Protein AF-A0A087SDY7-F1 (afdb_monomer)

Structure (mmCIF, N/CA/C/O backbone):
data_AF-A0A087SDY7-F1
#
_entry.id   AF-A0A087SDY7-F1
#
loop_
_atom_site.group_PDB
_atom_site.id
_atom_site.type_symbol
_atom_site.label_atom_id
_atom_site.label_alt_id
_atom_site.label_comp_id
_atom_site.label_asym_id
_atom_site.label_entity_id
_atom_site.label_seq_id
_atom_site.pdbx_PDB_ins_code
_atom_site.Cartn_x
_atom_site.Cartn_y
_atom_site.Cartn_z
_atom_site.occupancy
_atom_site.B_iso_or_equiv
_atom_site.auth_seq_id
_atom_site.auth_comp_id
_atom_site.auth_asym_id
_atom_site.auth_atom_id
_atom_site.pdbx_PDB_model_num
ATOM 1 N N . MET A 1 1 ? -40.021 14.489 -65.062 1.00 44.34 1 MET A N 1
ATOM 2 C CA . MET A 1 1 ? -39.267 15.273 -64.065 1.00 44.34 1 MET A CA 1
ATOM 3 C C . MET A 1 1 ? -39.687 14.808 -62.682 1.00 44.34 1 MET A C 1
ATOM 5 O O . MET A 1 1 ? -40.762 15.177 -62.240 1.00 44.34 1 MET A O 1
ATOM 9 N N . ALA A 1 2 ? -38.895 13.945 -62.048 1.00 37.69 2 ALA A N 1
ATOM 10 C CA . ALA A 1 2 ? -39.087 13.563 -60.653 1.00 37.69 2 ALA A CA 1
ATOM 11 C C . ALA A 1 2 ? -37.766 13.853 -59.939 1.00 37.69 2 ALA A C 1
ATOM 13 O O . ALA A 1 2 ? -36.764 13.181 -60.1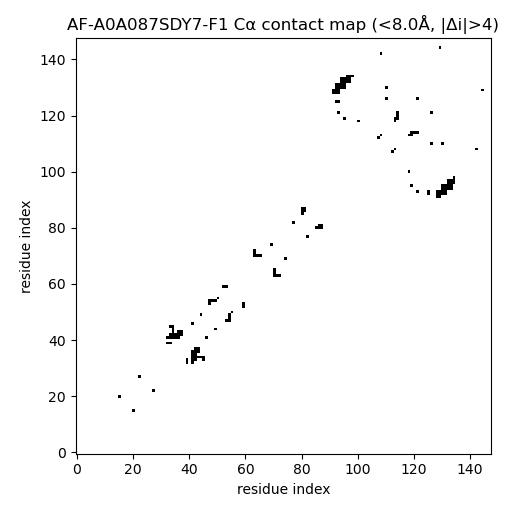73 1.00 37.69 2 ALA A O 1
ATOM 14 N N . THR A 1 3 ? -37.758 14.945 -59.180 1.00 45.16 3 THR A N 1
ATOM 15 C CA . THR A 1 3 ? -36.658 15.394 -58.327 1.00 45.16 3 THR A CA 1
ATOM 16 C C . THR A 1 3 ? -36.427 14.350 -57.241 1.00 45.16 3 THR A C 1
ATOM 18 O O . THR A 1 3 ? -37.322 14.078 -56.441 1.00 45.16 3 THR A O 1
ATOM 21 N N . ALA A 1 4 ? -35.247 13.727 -57.267 1.00 50.31 4 ALA A N 1
ATOM 22 C CA . ALA A 1 4 ? -34.795 12.811 -56.234 1.00 50.31 4 ALA A CA 1
ATOM 23 C C . ALA A 1 4 ? -34.850 13.526 -54.880 1.00 50.31 4 ALA A C 1
ATOM 25 O O . ALA A 1 4 ? -34.362 14.644 -54.748 1.00 50.31 4 ALA A O 1
ATOM 26 N N . ALA A 1 5 ? -35.498 12.886 -53.910 1.00 48.34 5 ALA A N 1
ATOM 27 C CA . ALA A 1 5 ? -35.616 13.381 -52.553 1.00 48.34 5 ALA A CA 1
ATOM 28 C C . ALA A 1 5 ? -34.219 13.608 -51.955 1.00 48.34 5 ALA A C 1
ATOM 30 O O . ALA A 1 5 ? -33.493 12.650 -51.678 1.00 48.34 5 ALA A O 1
ATOM 31 N N . GLU A 1 6 ? -33.856 14.877 -51.777 1.00 58.22 6 GLU A N 1
ATOM 32 C CA . GLU A 1 6 ? -32.755 15.301 -50.920 1.00 58.22 6 GLU A CA 1
ATOM 33 C C . GLU A 1 6 ? -33.121 14.949 -49.478 1.00 58.22 6 GLU A C 1
ATOM 35 O O . GLU A 1 6 ? -34.069 15.481 -48.899 1.00 58.22 6 GLU A O 1
ATOM 40 N N . TRP A 1 7 ? -32.388 13.994 -48.911 1.00 55.19 7 TRP A N 1
ATOM 41 C CA . TRP A 1 7 ? -32.430 13.728 -47.480 1.00 55.19 7 TRP A CA 1
ATOM 42 C C . TRP A 1 7 ? -31.629 14.822 -46.771 1.00 55.19 7 TRP A C 1
ATOM 44 O O . TRP A 1 7 ? -30.553 15.178 -47.253 1.00 55.19 7 TRP A O 1
ATOM 54 N N . PRO A 1 8 ? -32.125 15.364 -45.647 1.00 56.16 8 PRO A N 1
ATOM 55 C CA . PRO A 1 8 ? -31.496 16.504 -45.005 1.00 56.16 8 PRO A CA 1
ATOM 56 C C . PRO A 1 8 ? -30.127 16.092 -44.459 1.00 56.16 8 PRO A C 1
ATOM 58 O O . PRO A 1 8 ? -30.004 15.092 -43.748 1.00 56.16 8 PRO A O 1
ATOM 61 N N . GLU A 1 9 ? -29.100 16.875 -44.792 1.00 58.28 9 GLU A N 1
ATOM 62 C CA . GLU A 1 9 ? -27.773 16.828 -44.176 1.00 58.28 9 GLU A CA 1
ATOM 63 C C . GLU A 1 9 ? -27.881 17.256 -42.705 1.00 58.28 9 GLU A C 1
ATOM 65 O O . GLU A 1 9 ? -27.523 18.365 -42.309 1.00 58.28 9 GLU A O 1
ATOM 70 N N . GLU A 1 10 ? -28.419 16.380 -41.861 1.00 54.41 10 GLU A N 1
ATOM 71 C CA . GLU A 1 10 ? -28.363 16.570 -40.421 1.00 54.41 10 GLU A CA 1
ATOM 72 C C . GLU A 1 10 ? -26.914 16.399 -39.969 1.00 54.41 10 GLU A C 1
ATOM 74 O O . GLU A 1 10 ? -26.376 15.292 -39.901 1.00 54.41 10 GLU A O 1
ATOM 79 N N . SER A 1 11 ? -26.296 17.550 -39.696 1.00 56.78 11 SER A N 1
ATOM 80 C CA . SER A 1 11 ? -25.218 17.782 -38.739 1.00 56.78 11 SER A CA 1
ATOM 81 C C . SER A 1 11 ? -24.635 16.495 -38.155 1.00 56.78 11 SER A C 1
ATOM 83 O O . SER A 1 11 ? -25.180 15.924 -37.204 1.00 56.78 11 SER A O 1
ATOM 85 N N . MET A 1 12 ? -23.503 16.067 -38.717 1.00 55.56 12 MET A N 1
ATOM 86 C CA . MET A 1 12 ? -22.649 14.985 -38.223 1.00 55.56 12 MET A CA 1
ATOM 87 C C . MET A 1 12 ? -22.023 15.385 -36.877 1.00 55.56 12 MET A C 1
ATOM 89 O O . MET A 1 12 ? -20.812 15.535 -36.747 1.00 55.56 12 MET A O 1
ATOM 93 N N . GLY A 1 13 ? -22.859 15.597 -35.861 1.00 58.28 13 GLY A N 1
ATOM 94 C CA . GLY A 1 13 ? -22.436 15.614 -34.474 1.00 58.28 13 GLY A CA 1
ATOM 95 C C . GLY A 1 13 ? -21.866 14.239 -34.160 1.00 58.28 13 GLY A C 1
ATOM 96 O O . GLY A 1 13 ? -22.505 13.225 -34.449 1.00 58.28 13 GLY A O 1
ATOM 97 N N . GLU A 1 14 ? -20.644 14.216 -33.635 1.00 68.50 14 GLU A N 1
ATOM 98 C CA . GLU A 1 14 ? -19.867 13.023 -33.301 1.00 68.50 14 GLU A CA 1
ATOM 99 C C . GLU A 1 14 ? -20.718 11.966 -32.581 1.00 68.50 14 GLU A C 1
ATOM 101 O O . GLU A 1 14 ? -20.867 11.948 -31.359 1.00 68.50 14 GLU A O 1
ATOM 106 N N . ARG A 1 15 ? -21.294 11.036 -33.347 1.00 80.56 15 ARG A N 1
ATOM 107 C CA . ARG A 1 15 ? -21.993 9.890 -32.779 1.00 80.56 15 ARG A CA 1
ATOM 108 C C . ARG A 1 15 ? -20.929 8.913 -32.298 1.00 80.56 15 ARG A C 1
ATOM 110 O O . ARG A 1 15 ? -20.147 8.398 -33.099 1.00 80.56 15 ARG A O 1
ATOM 117 N N . LEU A 1 16 ? -20.928 8.615 -31.000 1.00 86.31 16 LEU A N 1
ATOM 118 C CA . LEU A 1 16 ? -20.080 7.572 -30.430 1.00 86.31 16 LEU A CA 1
ATOM 119 C C . LEU A 1 16 ? -20.391 6.233 -31.117 1.00 86.31 16 LEU A C 1
ATOM 121 O O . LEU A 1 16 ? -21.481 5.672 -31.001 1.00 86.31 16 LEU A O 1
ATOM 125 N N . ARG A 1 17 ? -19.418 5.736 -31.878 1.00 88.88 17 ARG A N 1
ATOM 126 C CA . ARG A 1 17 ? -19.425 4.441 -32.566 1.00 88.88 17 ARG A CA 1
ATOM 127 C C . ARG A 1 17 ? -18.182 3.674 -32.132 1.00 88.88 17 ARG A C 1
ATOM 129 O O . ARG A 1 17 ? -17.194 4.283 -31.738 1.00 88.88 17 ARG A O 1
ATOM 136 N N . LEU A 1 18 ? -18.199 2.348 -32.259 1.00 90.19 18 LEU A N 1
ATOM 137 C CA . LEU A 1 18 ? -17.092 1.489 -31.810 1.00 90.19 18 LEU A CA 1
ATOM 138 C C . LEU A 1 18 ? -15.723 1.878 -32.400 1.00 90.19 18 LEU A C 1
ATOM 140 O O . LEU A 1 18 ? -14.719 1.756 -31.710 1.00 90.19 18 LEU A O 1
ATOM 144 N N . HIS A 1 19 ? -15.683 2.375 -33.639 1.00 89.50 19 HIS A N 1
ATOM 145 C CA . HIS A 1 19 ? -14.445 2.784 -34.313 1.00 89.50 19 HIS A CA 1
ATOM 146 C C . HIS A 1 19 ? -13.919 4.168 -33.884 1.00 89.50 19 HIS A C 1
ATOM 148 O O . HIS A 1 19 ? -12.757 4.463 -34.132 1.00 89.50 19 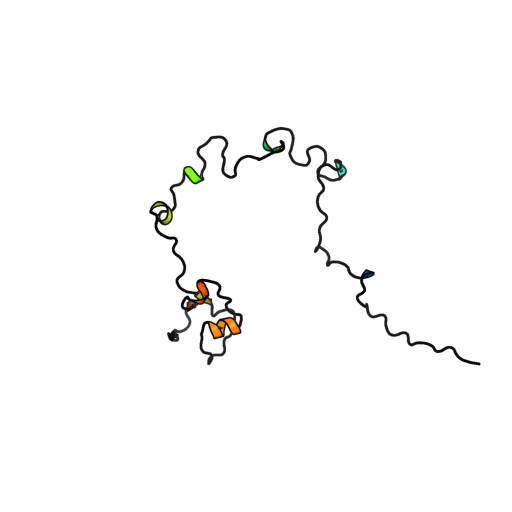HIS A O 1
ATOM 154 N N . ASN A 1 20 ? -14.738 4.985 -33.210 1.00 89.25 20 ASN A N 1
ATOM 155 C CA . ASN A 1 20 ? -14.382 6.341 -32.765 1.00 89.25 20 ASN A CA 1
ATOM 156 C C . ASN A 1 20 ? -14.064 6.412 -31.261 1.00 89.25 20 ASN A C 1
ATOM 158 O O . ASN A 1 20 ? -13.808 7.488 -30.725 1.00 89.25 20 ASN A O 1
ATOM 162 N N . LEU A 1 21 ? -14.092 5.278 -30.551 1.00 89.38 21 LEU A N 1
ATOM 163 C CA . LEU A 1 21 ? -13.723 5.216 -29.140 1.00 89.38 21 LEU A CA 1
ATOM 164 C C . LEU A 1 21 ? -12.199 5.222 -29.000 1.00 89.38 21 LEU A C 1
ATOM 166 O O . LEU A 1 21 ? -11.515 4.302 -29.446 1.00 89.38 21 LEU A O 1
ATOM 170 N N . SER A 1 22 ? -11.672 6.227 -28.310 1.00 88.81 22 SER A N 1
ATOM 171 C CA . SER A 1 22 ? -10.267 6.290 -27.918 1.00 88.81 22 SER A CA 1
ATOM 172 C C . SER A 1 22 ? -10.151 6.438 -26.397 1.00 88.81 22 SER A C 1
ATOM 174 O O . SER A 1 22 ? -11.018 7.037 -25.757 1.00 88.81 22 SER A O 1
ATOM 176 N N . PRO A 1 23 ? -9.125 5.844 -25.765 1.00 91.94 23 PRO A N 1
ATOM 177 C CA . PRO A 1 23 ? -8.885 6.064 -24.348 1.00 91.94 23 PRO A CA 1
ATOM 178 C C . PRO A 1 23 ? -8.407 7.500 -24.113 1.00 91.94 23 PRO A C 1
ATOM 180 O O . PRO A 1 23 ? -7.694 8.067 -24.939 1.00 91.94 23 PRO A O 1
ATOM 183 N N . GLN A 1 24 ? -8.719 8.055 -22.941 1.00 94.62 24 GLN A N 1
ATOM 184 C CA . GLN A 1 24 ? -8.176 9.347 -22.526 1.00 94.62 24 GLN A CA 1
ATOM 185 C C . GLN A 1 24 ? -6.633 9.317 -22.570 1.00 94.62 24 GLN A C 1
ATOM 187 O O . GLN A 1 24 ? -6.031 8.315 -22.148 1.00 94.62 24 GLN A O 1
ATOM 192 N N . PRO A 1 25 ? -5.968 10.385 -23.050 1.00 92.38 25 PRO A N 1
ATOM 193 C CA . PRO A 1 25 ? -4.512 10.445 -23.097 1.00 92.38 25 PRO A CA 1
ATOM 194 C C . PRO A 1 25 ? -3.904 10.144 -21.721 1.00 92.38 25 PRO A C 1
ATOM 196 O O . PRO A 1 25 ? -4.311 10.696 -20.702 1.00 92.38 25 PRO A O 1
ATOM 199 N N . GLY A 1 26 ? -2.945 9.216 -21.686 1.00 93.50 26 GLY A N 1
ATOM 200 C CA . GLY A 1 26 ? -2.271 8.785 -20.456 1.00 93.50 26 GLY A CA 1
ATOM 201 C C . GLY A 1 26 ? -2.995 7.710 -19.633 1.00 93.50 26 GLY A C 1
ATOM 202 O O . GLY A 1 26 ? -2.381 7.162 -18.717 1.00 93.50 26 GLY A O 1
ATOM 203 N N . SER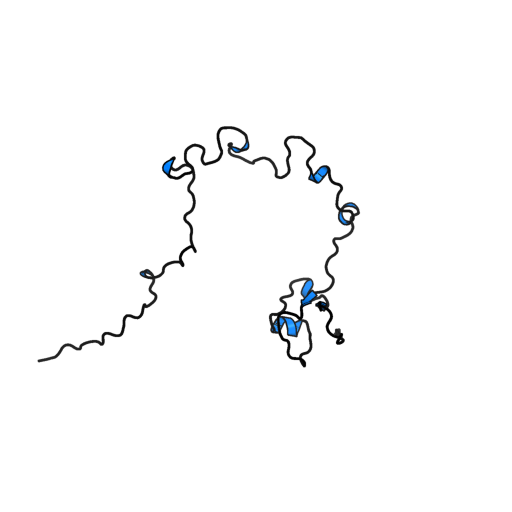 A 1 27 ? -4.238 7.344 -19.976 1.00 94.12 27 SER A N 1
ATOM 204 C CA . SER A 1 27 ? -4.995 6.283 -19.287 1.00 94.12 27 SER A CA 1
ATOM 205 C C . SER A 1 27 ? -4.311 4.913 -19.389 1.00 94.12 27 SER A C 1
ATOM 207 O O . SER A 1 27 ? -4.242 4.163 -18.414 1.00 94.12 27 SER A O 1
ATOM 209 N N . ARG A 1 28 ? -3.754 4.588 -20.562 1.00 92.88 28 ARG A N 1
ATOM 210 C CA . ARG A 1 28 ? -3.041 3.328 -20.812 1.00 92.88 28 ARG A CA 1
ATOM 211 C C . ARG A 1 28 ? -1.591 3.603 -21.185 1.00 92.88 28 ARG A C 1
ATOM 213 O O . ARG A 1 28 ? -1.315 4.383 -22.090 1.00 92.88 28 ARG A O 1
ATOM 220 N N . LYS A 1 29 ? -0.665 2.920 -20.508 1.00 92.81 29 LYS A N 1
ATOM 221 C CA . LYS A 1 29 ? 0.774 2.949 -20.805 1.00 92.81 29 LYS A CA 1
ATOM 222 C C . LYS A 1 29 ? 1.207 1.598 -21.369 1.00 92.81 29 LYS A C 1
ATOM 224 O O . LYS A 1 29 ? 0.761 0.555 -20.890 1.00 92.81 29 LYS A O 1
ATOM 229 N N . ALA A 1 30 ? 2.069 1.609 -22.384 1.00 90.94 30 ALA A N 1
ATOM 230 C CA . ALA A 1 30 ? 2.623 0.382 -22.947 1.00 90.94 30 ALA A CA 1
ATOM 231 C C . ALA A 1 30 ? 3.484 -0.351 -21.901 1.00 90.94 30 ALA A C 1
ATOM 233 O O . ALA A 1 30 ? 4.252 0.270 -21.168 1.00 90.94 30 ALA A O 1
ATOM 234 N N . ARG A 1 31 ? 3.359 -1.683 -21.822 1.00 92.44 31 ARG A N 1
ATOM 235 C CA . ARG A 1 31 ? 4.165 -2.498 -20.898 1.00 92.44 31 ARG A CA 1
ATOM 236 C C . ARG A 1 31 ? 5.605 -2.626 -21.394 1.00 92.44 31 ARG A C 1
ATOM 238 O O . ARG A 1 31 ? 5.836 -2.910 -22.569 1.00 92.44 31 ARG A O 1
ATOM 245 N N . ASN A 1 32 ? 6.564 -2.565 -20.476 1.00 89.81 32 ASN A N 1
ATOM 246 C CA . ASN A 1 32 ? 7.963 -2.835 -20.801 1.00 89.81 32 ASN A CA 1
ATOM 247 C C . ASN A 1 32 ? 8.185 -4.345 -20.968 1.00 89.81 32 ASN A C 1
ATOM 249 O O . ASN A 1 32 ? 8.035 -5.120 -20.020 1.00 89.81 32 ASN A O 1
ATOM 253 N N . ARG A 1 33 ? 8.556 -4.774 -22.179 1.00 92.31 33 ARG A N 1
ATOM 254 C CA . ARG A 1 33 ? 8.879 -6.176 -22.490 1.00 92.31 33 ARG A CA 1
ATOM 255 C C . ARG A 1 33 ? 10.389 -6.384 -22.398 1.00 92.31 33 ARG A C 1
ATOM 257 O O . ARG A 1 33 ? 11.128 -5.994 -23.295 1.00 92.31 33 ARG A O 1
ATOM 264 N N . LYS A 1 34 ? 10.839 -7.000 -21.306 1.00 92.75 34 LYS A N 1
ATOM 265 C CA . LYS A 1 34 ? 12.262 -7.270 -21.053 1.00 92.75 34 LYS A CA 1
ATOM 266 C C . LYS A 1 34 ? 12.834 -8.295 -22.048 1.00 92.75 34 LYS A C 1
ATOM 268 O O . LYS A 1 34 ? 12.116 -9.183 -22.508 1.00 92.75 34 LYS A O 1
ATOM 273 N N . GLY A 1 35 ? 14.125 -8.183 -22.366 1.00 90.50 35 GLY A N 1
ATOM 274 C CA . GLY A 1 35 ? 14.849 -9.118 -23.233 1.00 90.50 35 GLY A CA 1
ATOM 275 C C . GLY A 1 35 ? 14.431 -9.055 -24.706 1.00 90.50 35 GLY A C 1
ATOM 276 O O . GLY A 1 35 ? 14.259 -10.095 -25.339 1.00 90.50 35 GLY A O 1
ATOM 277 N N . ARG A 1 36 ? 14.188 -7.857 -25.254 1.00 94.00 36 ARG A N 1
ATOM 278 C CA . ARG A 1 36 ? 13.833 -7.641 -26.673 1.00 94.00 36 ARG A CA 1
ATOM 279 C C . ARG A 1 36 ? 14.817 -6.689 -27.354 1.00 94.00 36 ARG A C 1
ATOM 281 O O . ARG A 1 36 ? 14.438 -5.642 -27.857 1.00 94.00 36 ARG A O 1
ATOM 288 N N . GLY A 1 37 ? 16.093 -7.070 -27.334 1.00 92.75 37 GLY A N 1
ATOM 289 C CA . GLY A 1 37 ? 17.185 -6.264 -27.883 1.00 92.75 37 GLY A CA 1
ATOM 290 C C . GLY A 1 37 ? 17.553 -5.061 -27.009 1.00 92.75 37 GLY A C 1
ATOM 291 O O . GLY A 1 37 ? 16.807 -4.664 -26.113 1.00 92.75 37 GLY A O 1
ATOM 292 N N . TYR A 1 38 ? 18.736 -4.494 -27.251 1.00 90.38 38 TYR A N 1
ATOM 293 C CA . TYR A 1 38 ? 19.248 -3.359 -26.473 1.00 90.38 38 TYR A CA 1
ATOM 294 C C . TYR A 1 38 ? 18.490 -2.055 -26.755 1.00 90.38 38 TYR A C 1
ATOM 296 O O . TYR A 1 38 ? 18.251 -1.289 -25.827 1.00 90.38 38 TYR A O 1
ATOM 304 N N . GLY A 1 39 ? 18.015 -1.848 -27.989 1.00 91.06 39 GLY A N 1
ATOM 305 C CA . GLY A 1 39 ? 17.231 -0.662 -28.364 1.00 91.06 39 GLY A CA 1
ATOM 306 C C . GLY A 1 39 ? 15.890 -0.525 -27.628 1.00 91.06 39 GLY A C 1
ATOM 307 O O . GLY A 1 39 ? 15.374 0.576 -27.498 1.00 91.06 39 GLY A O 1
ATOM 308 N N . ALA A 1 40 ? 15.349 -1.618 -27.072 1.00 87.62 40 ALA A N 1
ATOM 309 C CA . ALA A 1 40 ? 14.144 -1.597 -26.237 1.00 87.62 40 ALA A CA 1
ATOM 310 C C . ALA A 1 40 ? 14.420 -1.229 -24.758 1.00 87.62 40 ALA A C 1
ATOM 312 O O . ALA A 1 40 ? 13.530 -1.329 -23.910 1.00 87.62 40 ALA A O 1
ATOM 313 N N . GLY A 1 41 ? 15.660 -0.866 -24.412 1.00 87.88 41 GLY A N 1
ATOM 314 C CA . GLY A 1 41 ? 16.088 -0.393 -23.090 1.00 87.88 41 GLY A CA 1
ATOM 315 C C . GLY A 1 41 ? 16.488 -1.493 -22.104 1.00 87.88 41 GLY A C 1
ATOM 316 O O . GLY A 1 41 ? 17.482 -1.356 -21.402 1.00 87.88 41 GLY A O 1
ATOM 317 N N . GLN A 1 42 ? 15.758 -2.610 -22.054 1.00 88.06 42 GLN A N 1
ATOM 318 C CA . GLN A 1 42 ? 16.033 -3.727 -21.131 1.00 88.06 42 GLN A CA 1
ATOM 319 C C . GLN A 1 42 ? 16.443 -4.997 -21.891 1.00 88.06 42 GLN A C 1
ATOM 321 O O . GLN A 1 42 ? 15.840 -6.061 -21.724 1.00 88.06 42 GLN A O 1
ATOM 326 N N . GLY A 1 43 ? 17.438 -4.868 -22.771 1.00 89.44 43 GLY A N 1
ATOM 327 C CA . GLY A 1 43 ? 18.072 -5.977 -23.492 1.00 89.44 43 GLY A CA 1
ATOM 328 C C . GLY A 1 43 ? 19.109 -6.731 -22.654 1.00 89.44 43 GLY A C 1
ATOM 329 O O . GLY A 1 43 ? 19.397 -6.348 -21.521 1.00 89.44 43 GLY A O 1
ATOM 330 N N . GLY A 1 44 ? 19.668 -7.815 -23.203 1.00 90.75 44 GLY A N 1
ATOM 331 C CA . GLY A 1 44 ? 20.747 -8.590 -22.574 1.00 90.75 44 GLY A CA 1
ATOM 332 C C . GLY A 1 44 ? 20.402 -9.077 -21.162 1.00 90.75 44 GLY A C 1
ATOM 333 O O . GLY A 1 44 ? 19.636 -10.021 -20.998 1.00 90.75 44 GLY A O 1
ATOM 334 N N . SER A 1 45 ? 20.936 -8.396 -20.144 1.00 91.88 45 SER A N 1
ATOM 335 C CA . SER A 1 45 ? 20.717 -8.684 -18.718 1.00 91.88 45 SER A CA 1
ATOM 336 C C . SER A 1 45 ? 19.313 -8.354 -18.199 1.00 91.88 45 SER A C 1
ATOM 338 O O . SER A 1 45 ? 19.025 -8.620 -17.032 1.00 91.88 45 SER A O 1
ATOM 340 N N . ALA A 1 46 ? 18.439 -7.756 -19.019 1.00 91.38 46 ALA A N 1
ATOM 341 C CA . ALA A 1 46 ? 17.049 -7.443 -18.666 1.00 91.38 46 ALA A CA 1
ATOM 342 C C . ALA A 1 46 ? 16.886 -6.586 -17.384 1.00 91.38 46 ALA A C 1
ATOM 344 O O . ALA A 1 46 ? 15.838 -6.626 -16.727 1.00 91.38 46 ALA A O 1
ATOM 345 N N . GLY A 1 47 ? 17.929 -5.823 -17.033 1.00 91.56 47 GLY A N 1
ATOM 346 C CA . GLY A 1 47 ? 17.975 -4.952 -15.855 1.00 91.56 47 GLY A CA 1
ATOM 347 C C . GLY A 1 47 ? 18.399 -5.644 -14.562 1.00 91.56 47 GLY A C 1
ATOM 348 O O . GLY A 1 47 ? 18.374 -5.018 -13.507 1.00 91.56 47 GLY A O 1
ATOM 349 N N . PHE A 1 48 ? 18.790 -6.919 -14.619 1.00 91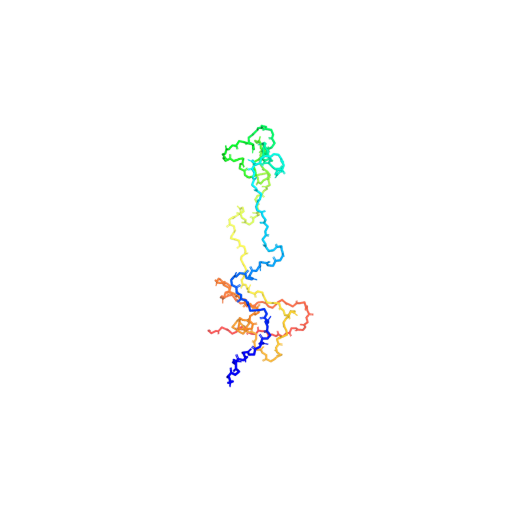.75 48 PHE A N 1
ATOM 350 C CA . PHE A 1 48 ? 19.233 -7.680 -13.445 1.00 91.75 48 PHE A CA 1
ATOM 351 C C . PHE A 1 48 ? 20.738 -7.548 -13.152 1.00 91.75 48 PHE A C 1
ATOM 353 O O . PHE A 1 48 ? 21.207 -8.048 -12.130 1.00 91.75 48 PHE A O 1
ATOM 360 N N . GLY A 1 49 ? 21.497 -6.864 -14.014 1.00 91.94 49 GLY A N 1
ATOM 361 C CA . GLY A 1 49 ? 22.949 -6.726 -13.881 1.00 91.94 49 GLY A CA 1
ATOM 362 C C . GLY A 1 49 ? 23.710 -7.971 -14.352 1.00 91.94 49 GLY A C 1
ATOM 363 O O . GLY A 1 49 ? 23.257 -8.667 -15.255 1.00 91.94 49 GLY A O 1
ATOM 364 N N . MET A 1 50 ? 24.894 -8.224 -13.786 1.00 93.44 50 MET A N 1
ATOM 365 C CA . MET A 1 50 ? 25.787 -9.301 -14.243 1.00 93.44 50 MET A CA 1
ATOM 366 C C . MET A 1 50 ? 25.397 -10.686 -13.694 1.00 93.44 50 MET A C 1
ATOM 368 O O . MET A 1 50 ? 24.589 -11.396 -14.282 1.00 93.44 50 MET A O 1
ATOM 372 N N . ARG A 1 51 ? 26.018 -11.123 -12.596 1.00 92.44 51 ARG A N 1
ATOM 373 C CA . ARG A 1 51 ? 25.788 -12.426 -11.955 1.00 92.44 51 ARG A CA 1
ATOM 374 C C . ARG A 1 51 ? 25.479 -12.196 -10.477 1.00 92.44 51 ARG A C 1
ATOM 376 O O . ARG A 1 51 ? 25.704 -11.115 -9.946 1.00 92.44 51 ARG A O 1
ATOM 383 N N . GLY A 1 52 ? 24.998 -13.235 -9.806 1.00 90.94 52 GLY A N 1
ATOM 384 C CA . GLY A 1 52 ? 24.695 -13.219 -8.375 1.00 90.94 52 GLY A CA 1
ATOM 385 C C . GLY A 1 52 ? 23.282 -13.707 -8.099 1.00 90.94 52 GLY A C 1
ATOM 386 O O . GLY A 1 52 ? 22.479 -13.865 -9.018 1.00 90.94 52 GLY A O 1
ATOM 387 N N . GLN A 1 53 ? 22.962 -13.949 -6.833 1.00 90.94 53 GLN A N 1
ATOM 388 C CA . GLN A 1 53 ? 21.705 -14.597 -6.452 1.00 90.94 53 GLN A CA 1
ATOM 389 C C . GLN A 1 53 ? 20.455 -13.840 -6.936 1.00 90.94 53 GLN A C 1
ATOM 391 O O . GLN A 1 53 ? 19.512 -14.471 -7.391 1.00 90.94 53 GLN A O 1
ATOM 396 N N . LYS A 1 54 ? 20.475 -12.496 -6.950 1.00 90.38 54 LYS A N 1
ATOM 397 C CA . LYS A 1 54 ? 19.359 -11.658 -7.446 1.00 90.38 54 LYS A CA 1
ATOM 398 C C . LYS A 1 54 ? 19.122 -11.740 -8.962 1.00 90.38 54 LYS A C 1
ATOM 400 O O . LYS A 1 54 ? 18.063 -11.339 -9.427 1.00 90.38 54 LYS A O 1
ATOM 405 N N . SER A 1 55 ? 20.105 -12.223 -9.723 1.00 91.88 55 SER A N 1
ATOM 406 C CA . SER A 1 55 ? 20.012 -12.401 -11.182 1.00 91.88 55 SER A CA 1
ATOM 407 C C . SER A 1 55 ? 19.551 -13.805 -11.587 1.00 91.88 55 SER A C 1
ATOM 409 O O . SER A 1 55 ? 19.263 -14.044 -12.758 1.00 91.88 55 SER A O 1
ATOM 411 N N . ARG A 1 56 ? 19.512 -14.757 -10.643 1.00 91.25 56 ARG A N 1
ATOM 412 C CA . ARG A 1 56 ? 19.100 -16.140 -10.905 1.00 91.25 56 ARG A CA 1
ATOM 413 C C . ARG A 1 56 ? 17.587 -16.279 -10.777 1.00 91.25 56 ARG A C 1
ATOM 415 O O . ARG A 1 56 ? 16.950 -15.583 -9.993 1.00 91.25 56 ARG A O 1
ATOM 422 N N . SER A 1 57 ? 17.022 -17.197 -11.552 1.00 90.06 57 SER A N 1
ATOM 423 C CA . SER A 1 57 ? 15.625 -17.603 -11.422 1.00 90.06 57 SER A CA 1
ATOM 424 C C . SER A 1 57 ? 15.387 -18.302 -10.083 1.00 90.06 57 SER A C 1
ATOM 426 O O . SER A 1 57 ? 16.242 -19.059 -9.625 1.00 90.06 57 SER A O 1
ATOM 428 N N . GLY A 1 58 ? 14.209 -18.100 -9.496 1.00 91.31 58 GLY A N 1
ATOM 429 C CA . GLY A 1 58 ? 13.790 -18.764 -8.263 1.00 91.31 58 GLY A CA 1
ATOM 430 C C . GLY A 1 58 ? 13.349 -17.786 -7.180 1.00 91.31 58 GLY A C 1
ATOM 431 O O . GLY A 1 58 ? 13.194 -16.587 -7.422 1.00 91.31 58 GLY A O 1
ATOM 432 N N . SER A 1 59 ? 13.127 -18.320 -5.979 1.00 84.81 59 SER A N 1
ATOM 433 C CA . SER A 1 59 ? 12.804 -17.501 -4.813 1.00 84.81 59 SER A CA 1
ATOM 434 C C . SER A 1 59 ? 14.037 -16.705 -4.391 1.00 84.81 59 SER A C 1
ATOM 436 O O . SER A 1 59 ? 15.116 -17.266 -4.189 1.00 84.81 59 SER A O 1
ATOM 438 N N . GLY A 1 60 ? 13.889 -15.386 -4.299 1.00 87.88 60 GLY A N 1
ATOM 439 C CA . GLY A 1 60 ? 14.946 -14.506 -3.814 1.00 87.88 60 GLY A CA 1
ATOM 440 C C . GLY A 1 60 ? 15.192 -14.657 -2.310 1.00 87.88 60 GLY A C 1
ATOM 441 O O . GLY A 1 60 ? 14.661 -15.538 -1.636 1.00 87.88 60 GLY A O 1
ATOM 442 N N . MET A 1 61 ? 15.989 -13.751 -1.749 1.00 90.19 61 MET A N 1
ATOM 443 C CA . MET A 1 61 ? 16.128 -13.657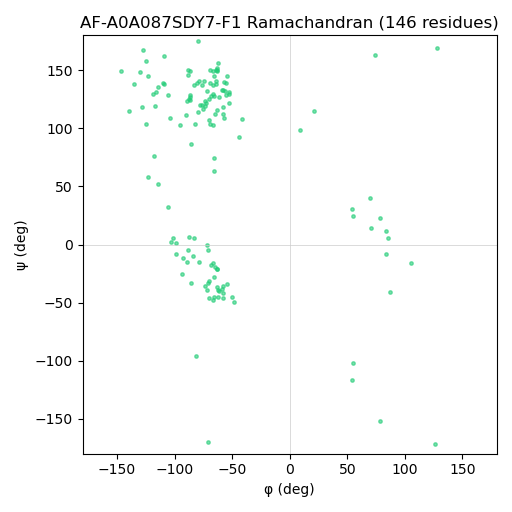 -0.297 1.00 90.19 61 MET A CA 1
ATOM 444 C C . MET A 1 61 ? 14.800 -13.261 0.345 1.00 90.19 61 MET A C 1
ATOM 446 O O . MET A 1 61 ? 14.095 -12.383 -0.158 1.00 90.19 61 MET A O 1
ATOM 450 N N . ARG A 1 62 ? 14.493 -13.857 1.502 1.00 89.19 62 ARG A N 1
ATOM 451 C CA . ARG A 1 62 ? 13.322 -13.469 2.293 1.00 89.19 62 ARG A CA 1
ATOM 452 C C . ARG A 1 62 ? 13.408 -11.976 2.650 1.00 89.19 62 ARG A C 1
ATOM 454 O O . ARG A 1 62 ? 14.459 -11.543 3.131 1.00 89.19 62 ARG A O 1
ATOM 461 N N . PRO A 1 63 ? 12.327 -11.193 2.481 1.00 91.44 63 PRO A N 1
ATOM 462 C CA . PRO A 1 63 ? 12.293 -9.811 2.944 1.00 91.44 63 PRO A CA 1
ATOM 463 C C . PRO A 1 63 ? 12.687 -9.709 4.425 1.00 91.44 63 PRO A C 1
ATOM 465 O O . PRO A 1 63 ? 12.205 -10.479 5.260 1.00 91.44 63 PRO A O 1
ATOM 468 N N . GLY A 1 64 ? 13.599 -8.786 4.740 1.00 90.81 64 GLY A N 1
ATOM 469 C CA . GLY A 1 64 ? 14.159 -8.617 6.086 1.00 90.81 64 GLY A CA 1
ATOM 470 C C . GLY A 1 64 ? 15.324 -9.553 6.436 1.00 90.81 64 GLY A C 1
ATOM 471 O O . GLY A 1 64 ? 15.680 -9.647 7.605 1.00 90.81 64 GLY A O 1
ATOM 472 N N . PHE A 1 65 ? 15.908 -10.272 5.472 1.00 92.12 65 PHE A N 1
ATOM 473 C CA . PHE A 1 65 ? 17.167 -10.998 5.667 1.00 92.12 65 PHE A CA 1
ATOM 474 C C . PHE A 1 65 ? 18.378 -10.106 5.346 1.00 92.12 65 PHE A C 1
ATOM 476 O O . PHE A 1 65 ? 18.505 -9.612 4.229 1.00 92.12 65 PHE A O 1
ATOM 483 N N . GLU A 1 66 ? 19.284 -9.944 6.314 1.00 93.12 66 GLU A N 1
ATOM 484 C CA . GLU A 1 66 ? 20.466 -9.063 6.243 1.00 93.12 66 GLU A CA 1
ATOM 485 C C . GLU A 1 66 ? 21.781 -9.852 6.044 1.00 93.12 66 GLU A C 1
ATOM 487 O O . GLU A 1 66 ? 22.831 -9.469 6.543 1.00 93.12 66 GLU A O 1
ATOM 492 N N . GLY A 1 67 ? 21.746 -10.992 5.339 1.00 90.50 67 GLY A N 1
ATOM 493 C CA . GLY A 1 67 ? 22.973 -11.720 4.970 1.00 90.50 67 GLY A CA 1
ATOM 494 C C . GLY A 1 67 ? 23.599 -12.571 6.082 1.00 90.50 67 GLY A C 1
ATOM 495 O O . GLY A 1 67 ? 24.784 -12.867 6.023 1.00 90.50 67 GLY A O 1
ATOM 496 N N . GLY A 1 68 ? 22.816 -12.971 7.088 1.00 91.44 68 GLY A N 1
ATOM 497 C CA . GLY A 1 68 ? 23.271 -13.798 8.217 1.00 91.44 68 GLY A CA 1
ATOM 498 C C . GLY A 1 68 ? 23.443 -13.019 9.521 1.00 91.44 68 GLY A C 1
ATOM 499 O O . GLY A 1 68 ? 23.436 -13.616 10.595 1.00 91.44 68 GLY A O 1
ATOM 500 N N . GLN A 1 69 ? 23.489 -11.687 9.449 1.00 95.06 69 GLN A N 1
ATOM 501 C CA . GLN A 1 69 ? 23.375 -10.837 10.628 1.00 95.06 69 GLN A CA 1
ATOM 502 C C . GLN A 1 69 ? 21.987 -11.002 11.273 1.00 95.06 69 GLN A C 1
ATOM 504 O O . GLN A 1 69 ? 20.995 -11.264 10.583 1.00 95.06 69 GLN A O 1
ATOM 509 N N . THR A 1 70 ? 21.892 -10.829 12.596 1.00 94.62 70 THR A N 1
ATOM 510 C CA . THR A 1 70 ? 20.597 -10.786 13.292 1.00 94.62 70 THR A CA 1
ATOM 511 C C . THR A 1 70 ? 19.741 -9.664 12.692 1.00 94.62 70 THR A C 1
ATOM 513 O O . THR A 1 70 ? 20.152 -8.513 12.762 1.00 94.62 70 THR A O 1
ATOM 516 N N . PRO A 1 71 ? 18.570 -9.937 12.091 1.00 95.25 71 PRO A N 1
ATOM 517 C CA . PRO A 1 71 ? 17.794 -8.888 11.428 1.00 95.25 71 PRO A CA 1
ATOM 518 C C . PRO A 1 71 ? 17.315 -7.793 12.379 1.00 95.25 71 PRO A C 1
ATOM 520 O O . PRO A 1 71 ? 17.010 -8.084 13.541 1.00 95.25 71 PRO A O 1
ATOM 523 N N . LEU A 1 72 ? 17.134 -6.570 11.875 1.00 93.56 72 LEU A N 1
ATOM 524 C CA . LEU A 1 72 ? 16.672 -5.422 12.665 1.00 93.56 72 LEU A CA 1
ATOM 525 C C . LEU A 1 72 ? 15.414 -5.714 13.503 1.00 93.56 72 LEU A C 1
ATOM 527 O O . LEU A 1 72 ? 15.376 -5.410 14.694 1.00 93.56 72 LEU A O 1
ATOM 531 N N . TYR A 1 73 ? 14.411 -6.375 12.918 1.00 92.56 73 TYR A N 1
ATOM 532 C CA . TYR A 1 73 ? 13.156 -6.703 13.610 1.00 92.56 73 TYR A CA 1
ATOM 533 C C . TYR A 1 73 ? 13.330 -7.710 14.765 1.00 92.56 73 TYR A C 1
ATOM 535 O O . TYR A 1 73 ? 12.416 -7.869 15.570 1.00 92.56 73 TYR A O 1
ATOM 543 N N . ARG A 1 74 ? 14.470 -8.417 14.835 1.00 92.69 74 ARG A N 1
ATOM 544 C CA . ARG A 1 74 ? 14.844 -9.271 15.975 1.00 92.69 74 ARG A CA 1
ATOM 545 C C . ARG A 1 74 ? 15.713 -8.544 16.999 1.00 92.69 74 ARG A C 1
ATOM 547 O O . ARG A 1 74 ? 15.726 -8.963 18.149 1.00 92.69 74 ARG A O 1
ATOM 554 N N . ARG A 1 75 ? 16.455 -7.506 16.592 1.00 94.62 75 ARG A N 1
ATOM 555 C CA . ARG A 1 75 ? 17.286 -6.703 17.507 1.00 94.62 75 ARG A CA 1
ATOM 556 C C . ARG A 1 75 ? 16.438 -5.784 18.378 1.00 94.62 75 ARG A C 1
ATOM 558 O O . ARG A 1 75 ? 16.784 -5.541 19.527 1.00 94.62 75 ARG A O 1
ATOM 565 N N . LEU A 1 76 ? 15.346 -5.262 17.825 1.00 93.25 76 LEU A N 1
ATOM 566 C CA . LEU A 1 76 ? 14.433 -4.394 18.557 1.00 93.25 76 LEU A CA 1
ATOM 567 C C . LEU A 1 76 ? 13.501 -5.219 19.460 1.00 93.25 76 LEU A C 1
ATOM 569 O O . LEU A 1 76 ? 13.022 -6.277 19.040 1.00 93.25 76 LEU A O 1
ATOM 573 N N . PRO A 1 77 ? 13.204 -4.742 20.683 1.00 94.38 77 PRO A N 1
ATOM 574 C CA . PRO A 1 77 ? 12.220 -5.390 21.535 1.00 94.38 77 PRO A CA 1
ATOM 575 C C . PRO A 1 77 ? 10.833 -5.336 20.885 1.00 94.38 77 PRO A C 1
ATOM 577 O O . PRO A 1 77 ? 10.484 -4.393 20.171 1.00 94.38 77 PRO A O 1
ATOM 580 N N . LYS A 1 78 ? 10.010 -6.351 21.162 1.00 93.06 78 LYS A N 1
ATOM 581 C CA . LYS A 1 78 ? 8.607 -6.371 20.731 1.00 93.06 78 LYS A CA 1
ATOM 582 C C . LYS A 1 78 ? 7.835 -5.214 21.380 1.00 93.06 78 LYS A C 1
ATOM 584 O O . LYS A 1 78 ? 8.130 -4.809 22.503 1.00 93.06 78 LYS A O 1
ATOM 589 N N . LEU A 1 79 ? 6.804 -4.715 20.695 1.00 92.75 79 LEU A N 1
ATOM 590 C CA . LEU A 1 79 ? 5.898 -3.702 21.247 1.00 92.75 79 LEU A CA 1
ATOM 591 C C . LEU A 1 79 ? 5.270 -4.204 22.559 1.00 92.75 79 LEU A C 1
ATOM 593 O O . LEU A 1 79 ? 4.759 -5.324 22.594 1.00 92.75 79 LEU A O 1
ATOM 597 N N . LYS A 1 80 ? 5.281 -3.368 23.610 1.00 86.81 80 LYS A N 1
ATOM 598 C CA . LYS A 1 80 ? 4.906 -3.743 24.992 1.00 86.81 80 LYS A CA 1
ATOM 599 C C . LYS A 1 80 ? 3.582 -4.512 25.085 1.00 86.81 80 LYS A C 1
ATOM 601 O O . LYS A 1 80 ? 3.544 -5.573 25.695 1.00 86.81 80 LYS A O 1
ATOM 606 N N . GLY A 1 81 ? 2.521 -4.010 24.445 1.00 87.06 81 GLY A N 1
ATOM 607 C CA . GLY A 1 81 ? 1.199 -4.647 24.483 1.00 87.06 81 GLY A CA 1
ATOM 608 C C . GLY A 1 81 ? 1.189 -6.050 23.868 1.00 87.06 81 GLY A C 1
ATOM 609 O O . GLY A 1 81 ? 0.693 -6.987 24.480 1.00 87.06 81 GLY A O 1
ATOM 610 N N . ILE A 1 82 ? 1.825 -6.219 22.705 1.00 86.62 82 ILE A N 1
ATOM 611 C CA . ILE A 1 82 ? 1.870 -7.502 21.986 1.00 86.62 82 ILE A CA 1
ATOM 612 C C . ILE A 1 82 ? 2.772 -8.504 22.719 1.00 86.62 82 ILE A C 1
ATOM 614 O O . ILE A 1 82 ? 2.452 -9.686 22.800 1.00 86.62 82 ILE A O 1
ATOM 618 N N . ALA A 1 83 ? 3.901 -8.037 23.263 1.00 87.12 83 ALA A N 1
ATOM 619 C CA . ALA A 1 83 ? 4.848 -8.876 23.993 1.00 87.12 83 ALA A CA 1
ATOM 620 C C . ALA A 1 83 ? 4.232 -9.492 25.260 1.00 87.12 83 ALA A C 1
ATOM 622 O O . ALA A 1 83 ? 4.536 -10.637 25.578 1.00 87.12 83 ALA A O 1
ATOM 623 N N . GLY A 1 84 ? 3.363 -8.742 25.945 1.00 87.81 84 GLY A N 1
ATOM 624 C CA . GLY A 1 84 ? 2.652 -9.188 27.145 1.00 87.81 84 GLY A CA 1
ATOM 625 C C . GLY A 1 84 ? 1.335 -9.923 26.881 1.00 87.81 84 GLY A C 1
ATOM 626 O O . GLY A 1 84 ? 0.604 -10.176 27.830 1.00 87.81 84 GLY A O 1
ATOM 627 N N . GLY A 1 85 ? 0.990 -10.227 25.623 1.00 87.31 85 GLY A N 1
ATOM 628 C CA . GLY A 1 85 ? -0.271 -10.899 25.284 1.00 87.31 85 GLY A CA 1
ATOM 629 C C . GLY A 1 85 ? -1.526 -10.038 25.473 1.00 87.31 85 GLY A C 1
ATOM 630 O O . GLY A 1 85 ? -2.635 -10.566 25.466 1.00 87.31 85 GLY A O 1
ATOM 631 N N . MET A 1 86 ? -1.379 -8.719 25.625 1.00 91.25 86 MET A N 1
ATOM 632 C CA . MET A 1 86 ? -2.519 -7.811 25.711 1.00 91.25 86 MET A CA 1
ATOM 633 C C . MET A 1 86 ? -3.172 -7.681 24.332 1.00 91.25 86 MET A C 1
ATOM 635 O O . MET A 1 86 ? -2.487 -7.465 23.328 1.00 91.25 86 MET A O 1
ATOM 639 N N . GLY A 1 87 ? -4.501 -7.805 24.279 1.00 83.62 87 GLY A N 1
ATOM 640 C CA . GLY A 1 87 ? -5.264 -7.601 23.049 1.00 83.62 87 GLY A CA 1
ATOM 641 C C . GLY A 1 87 ? -4.975 -6.230 22.430 1.00 83.62 87 GLY A C 1
ATOM 642 O 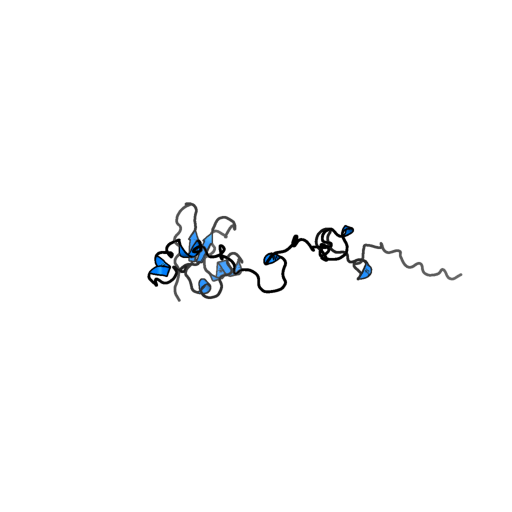O . GLY A 1 87 ? -4.738 -5.251 23.140 1.00 83.62 87 GLY A O 1
ATOM 643 N N . ALA A 1 88 ? -4.976 -6.150 21.096 1.00 84.56 88 ALA A N 1
ATOM 644 C CA . ALA A 1 88 ? -4.832 -4.868 20.414 1.00 84.56 88 ALA A CA 1
ATOM 645 C C . ALA A 1 88 ? -5.973 -3.931 20.846 1.00 84.56 88 ALA A C 1
ATOM 647 O O . ALA A 1 88 ? -7.129 -4.343 20.864 1.00 84.56 88 ALA A O 1
ATOM 648 N N . GLY A 1 89 ? -5.662 -2.680 21.193 1.00 85.81 89 GLY A N 1
ATOM 649 C CA . GLY A 1 89 ? -6.686 -1.687 21.517 1.00 85.81 89 GLY A CA 1
ATOM 650 C C . GLY A 1 89 ? -7.509 -1.36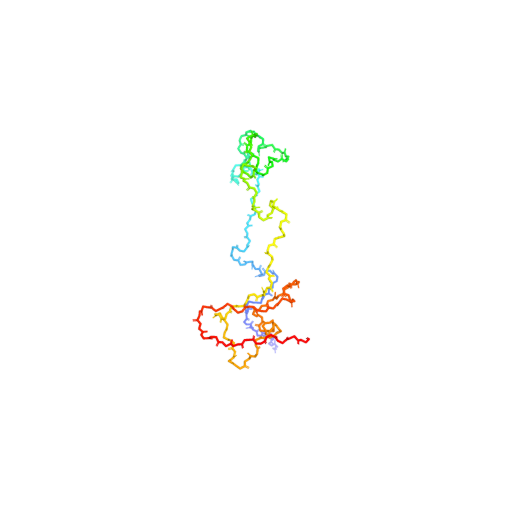7 20.272 1.00 85.81 89 GLY A C 1
ATOM 651 O O . GLY A 1 89 ? -7.031 -0.659 19.387 1.00 85.81 89 GLY A O 1
ATOM 652 N N . LEU A 1 90 ? -8.719 -1.916 20.183 1.00 86.75 90 LEU A N 1
ATOM 653 C CA . LEU A 1 90 ? -9.655 -1.606 19.106 1.00 86.75 90 LEU A CA 1
ATOM 654 C C . LEU A 1 90 ? -10.517 -0.396 19.487 1.00 86.75 90 LEU A C 1
ATOM 656 O O . LEU A 1 90 ? -10.781 -0.186 20.668 1.00 86.75 90 LEU A O 1
ATOM 660 N N . PRO A 1 91 ? -10.974 0.401 18.508 1.00 86.69 91 PRO A N 1
ATOM 661 C CA . PRO A 1 91 ? -11.864 1.514 18.791 1.00 86.69 91 PRO A CA 1
ATOM 662 C C . PRO A 1 91 ? -13.229 1.015 19.283 1.00 86.69 91 PRO A C 1
ATOM 664 O O . PRO A 1 91 ? -13.819 0.092 18.716 1.00 86.69 91 PRO A O 1
ATOM 667 N N . ASP A 1 92 ? -13.743 1.679 20.315 1.00 88.12 92 ASP A N 1
ATOM 668 C CA . ASP A 1 92 ? -15.070 1.418 20.890 1.00 88.12 92 ASP A CA 1
ATOM 669 C C . ASP A 1 92 ? -16.134 2.394 20.379 1.00 88.12 92 ASP A C 1
ATOM 671 O O . ASP A 1 92 ? -17.283 2.339 20.797 1.00 88.12 92 ASP A O 1
ATOM 675 N N . TYR A 1 93 ? -15.765 3.308 19.482 1.00 88.00 93 TYR A N 1
ATOM 676 C CA . TYR A 1 93 ? -16.662 4.321 18.940 1.00 88.00 93 TYR A CA 1
ATOM 677 C C . TYR A 1 93 ? -16.321 4.660 17.492 1.00 88.00 93 TYR A C 1
ATOM 679 O O . TYR A 1 93 ? -15.153 4.654 17.091 1.00 88.00 93 TYR A O 1
ATOM 687 N N . VAL A 1 94 ? -17.342 5.037 16.727 1.00 87.44 94 VAL A N 1
ATOM 688 C CA . VAL A 1 94 ? -17.183 5.587 15.379 1.00 87.44 94 VAL A CA 1
ATOM 689 C C . VAL A 1 94 ? -16.967 7.088 15.479 1.00 87.44 94 VAL A C 1
ATOM 691 O O . VAL A 1 94 ? -17.732 7.815 16.112 1.00 87.44 94 VAL A O 1
ATOM 694 N N . ILE A 1 95 ? -15.897 7.568 14.861 1.00 84.75 95 ILE A N 1
ATOM 695 C CA . ILE A 1 95 ? -15.537 8.981 14.885 1.00 84.75 95 ILE A CA 1
ATOM 696 C C . ILE A 1 95 ? -16.259 9.700 13.751 1.00 84.75 95 ILE A C 1
ATOM 698 O O . ILE A 1 95 ? -16.051 9.375 12.586 1.00 84.75 95 ILE A O 1
ATOM 702 N N . PHE A 1 96 ? -17.017 10.740 14.090 1.00 82.38 96 PHE A N 1
ATOM 703 C CA . PHE A 1 96 ? -17.595 11.651 13.109 1.00 82.38 96 PHE A CA 1
ATOM 704 C C . PHE A 1 96 ? -17.009 13.065 13.234 1.00 82.38 96 PHE A C 1
ATOM 706 O O . PHE A 1 96 ? -16.867 13.589 14.346 1.00 82.38 96 PHE A O 1
ATOM 713 N N . ASN A 1 97 ? -16.661 13.682 12.098 1.00 76.38 97 ASN A N 1
ATOM 714 C CA . ASN A 1 97 ? -16.119 15.040 12.015 1.00 76.38 97 ASN A CA 1
ATOM 715 C C . ASN A 1 97 ? -17.168 16.027 11.484 1.00 76.38 97 ASN A C 1
ATOM 717 O O . ASN A 1 97 ? -17.718 15.828 10.410 1.00 76.38 97 ASN A O 1
ATOM 721 N N . VAL A 1 98 ? -17.371 17.134 12.197 1.00 68.88 98 VAL A N 1
ATOM 722 C CA . VAL A 1 98 ? -18.406 18.142 11.885 1.00 68.88 98 VAL A CA 1
ATOM 723 C C . VAL A 1 98 ? -17.948 19.169 10.8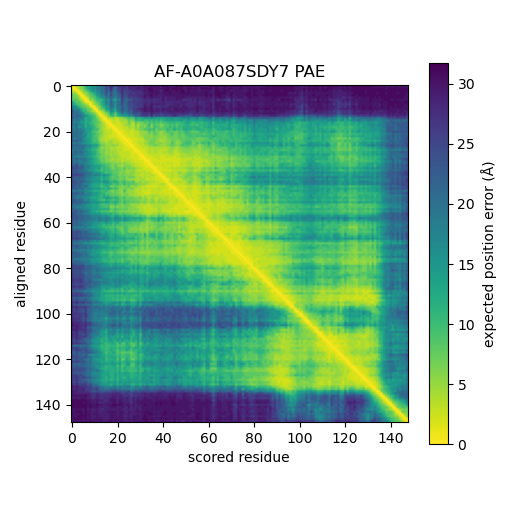35 1.00 68.88 98 VAL A C 1
ATOM 725 O O . VAL A 1 98 ? -18.749 19.953 10.352 1.00 68.88 98 VAL A O 1
ATOM 728 N N . GLY A 1 99 ? -16.661 19.192 10.477 1.00 68.50 99 GLY A N 1
ATOM 729 C CA . GLY A 1 99 ? -16.082 20.236 9.620 1.00 68.50 99 GLY A CA 1
ATOM 730 C C . GLY A 1 99 ? -16.552 20.294 8.153 1.00 68.50 99 GLY A C 1
ATOM 731 O O . GLY A 1 99 ? -16.824 21.393 7.685 1.00 68.50 99 GLY A O 1
ATOM 732 N N . PRO A 1 100 ? -16.603 19.181 7.395 1.00 66.00 100 PRO A N 1
ATOM 733 C CA . PRO A 1 100 ? -16.734 19.271 5.937 1.00 66.00 100 PRO A CA 1
ATOM 734 C C . PRO A 1 100 ? -18.174 19.319 5.404 1.00 66.00 100 PRO A C 1
ATOM 736 O O . PRO A 1 100 ? -18.350 19.654 4.237 1.00 66.00 100 PRO A O 1
ATOM 739 N N . VAL A 1 101 ? -19.196 18.985 6.205 1.00 65.00 101 VAL A N 1
ATOM 740 C CA . VAL A 1 101 ? -20.586 18.863 5.725 1.00 65.00 101 VAL A CA 1
ATOM 741 C C . VAL A 1 101 ? -21.530 19.685 6.610 1.00 65.00 101 VAL A C 1
ATOM 743 O O . VAL A 1 101 ? -21.628 19.391 7.805 1.00 65.00 101 VAL A O 1
ATOM 746 N N . PRO A 1 102 ? -22.233 20.698 6.066 1.00 68.31 102 PRO A N 1
ATOM 747 C CA . PRO A 1 102 ? -23.240 21.436 6.814 1.00 68.31 102 PRO A CA 1
ATOM 748 C C . PRO A 1 102 ? -24.456 20.533 7.049 1.00 68.31 102 PRO A C 1
ATOM 750 O O . PRO A 1 102 ? -25.217 20.231 6.134 1.00 68.31 102 PRO A O 1
ATOM 753 N N . LEU A 1 103 ? -24.622 20.080 8.289 1.00 67.31 103 LEU A N 1
ATOM 754 C CA . LEU A 1 103 ? -25.853 19.438 8.744 1.00 67.31 103 LEU A CA 1
ATOM 755 C C . LEU A 1 103 ? -26.886 20.531 9.069 1.00 67.31 103 LEU A C 1
ATOM 757 O O . LEU A 1 103 ? -26.505 21.544 9.667 1.00 67.31 103 LEU A O 1
ATOM 761 N N . PRO A 1 104 ? -28.171 20.350 8.717 1.00 70.69 104 PRO A N 1
ATOM 762 C CA . PRO A 1 104 ? -29.216 21.262 9.158 1.00 70.69 104 PRO A CA 1
ATOM 763 C C . PRO A 1 104 ? -29.239 21.332 10.697 1.00 70.69 104 PRO A C 1
ATOM 765 O O . PRO A 1 104 ? -29.061 20.301 11.354 1.00 70.69 104 PRO A O 1
ATOM 768 N N . PRO A 1 105 ? -29.442 22.523 11.289 1.00 67.00 105 PRO A N 1
ATOM 769 C CA . PRO A 1 105 ? -29.325 22.732 12.735 1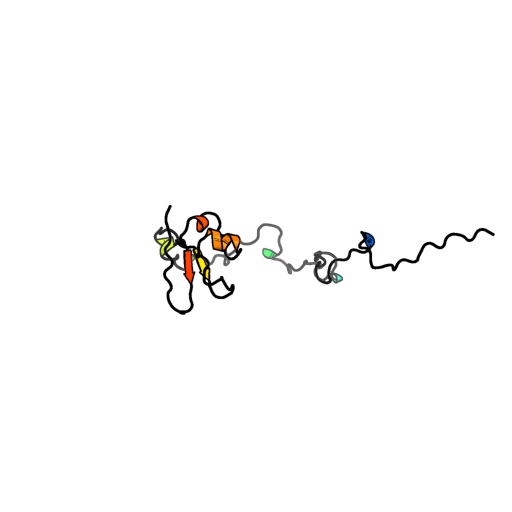.00 67.00 105 PRO A CA 1
ATOM 770 C C . PRO A 1 105 ? -30.347 21.942 13.565 1.00 67.00 105 PRO A C 1
ATOM 772 O O . PRO A 1 105 ? -30.087 21.686 14.742 1.00 67.00 105 PRO A O 1
ATOM 775 N N . ASP A 1 106 ? -31.449 21.527 12.941 1.00 73.69 106 ASP A N 1
ATOM 776 C CA . ASP A 1 106 ? -32.580 20.853 13.585 1.00 73.69 106 ASP A CA 1
ATOM 777 C C . ASP A 1 106 ? -32.575 19.331 13.357 1.00 73.69 106 ASP A C 1
ATOM 779 O O . ASP A 1 106 ? -33.512 18.633 13.735 1.00 73.69 106 ASP A O 1
ATOM 783 N N . MET A 1 107 ? -31.526 18.796 12.722 1.00 68.50 107 MET A N 1
ATOM 784 C CA . MET A 1 107 ? -31.432 17.373 12.411 1.00 68.50 107 MET A CA 1
ATOM 785 C C . MET A 1 107 ? -30.830 16.580 13.574 1.00 68.50 107 MET A C 1
ATOM 787 O O . MET A 1 107 ? -29.730 16.873 14.052 1.00 68.50 107 MET A O 1
ATOM 791 N N . GLU A 1 108 ? -31.514 15.515 13.989 1.00 74.50 108 GLU A N 1
ATOM 792 C CA . GLU A 1 108 ? -30.987 14.592 14.990 1.00 74.50 108 GLU A CA 1
ATOM 793 C C . GLU A 1 108 ? -29.793 13.791 14.449 1.00 74.50 108 GLU A C 1
ATOM 795 O O . GLU A 1 108 ? -29.847 13.150 13.393 1.00 74.50 108 GLU A O 1
ATOM 800 N N . VAL A 1 109 ? -28.690 13.806 15.203 1.00 76.94 109 VAL A N 1
ATOM 801 C CA . VAL A 1 109 ? -27.440 13.130 14.835 1.00 76.94 109 VAL A CA 1
ATOM 802 C C . VAL A 1 109 ? -27.493 11.672 15.298 1.00 76.94 109 VAL A C 1
ATOM 804 O O . VAL A 1 109 ? -27.027 11.337 16.386 1.00 76.94 109 VAL A O 1
ATOM 807 N N . SER A 1 110 ? -28.054 10.803 14.455 1.00 81.62 110 SER A N 1
ATOM 808 C CA . SER A 1 110 ? -28.056 9.344 14.638 1.00 81.62 110 SER A CA 1
ATOM 809 C C . SER A 1 110 ? -27.143 8.637 13.622 1.00 81.62 110 SER A C 1
ATOM 811 O O . SER A 1 110 ? -26.796 9.199 12.580 1.00 81.62 110 SER A O 1
ATOM 813 N N . LEU A 1 111 ? -26.759 7.382 13.897 1.00 77.81 111 LEU A N 1
ATOM 814 C CA . LEU A 1 111 ? -25.983 6.553 12.956 1.00 77.81 111 LEU A CA 1
ATOM 815 C C . LEU A 1 111 ? -26.704 6.386 11.614 1.00 77.81 111 LEU A C 1
ATOM 817 O O . LEU A 1 111 ? -26.076 6.480 10.561 1.00 77.81 111 LEU A O 1
ATOM 821 N N . GLN A 1 112 ? -28.021 6.176 11.660 1.00 81.94 112 GLN A N 1
ATOM 822 C CA . GLN A 1 112 ? -28.858 6.029 10.470 1.00 81.94 112 GLN A CA 1
ATOM 823 C C . GLN A 1 112 ? -28.903 7.331 9.673 1.00 81.94 112 GLN A C 1
ATOM 825 O O . GLN A 1 112 ? -28.678 7.318 8.466 1.00 81.94 112 GLN A O 1
ATOM 830 N N . THR A 1 113 ? -29.093 8.461 10.356 1.00 82.62 113 THR A N 1
ATOM 831 C CA . THR A 1 113 ? -29.096 9.787 9.732 1.00 82.62 113 THR A CA 1
ATOM 832 C C . THR A 1 113 ? -27.783 10.070 8.995 1.00 82.62 113 THR A C 1
ATOM 834 O O . THR A 1 113 ? -27.792 10.506 7.844 1.00 82.62 113 THR A O 1
ATOM 837 N N . LEU A 1 114 ? -26.643 9.780 9.630 1.00 82.56 114 LEU A N 1
ATOM 838 C CA . LEU A 1 114 ? -25.315 10.009 9.048 1.00 82.56 114 LEU A CA 1
ATOM 839 C C . LEU A 1 114 ? -25.000 9.056 7.886 1.00 82.56 114 LEU A C 1
ATOM 841 O O . LEU A 1 114 ? -24.299 9.446 6.950 1.00 82.56 114 LEU A O 1
ATOM 845 N N . CYS A 1 115 ? -25.526 7.832 7.930 1.00 83.69 115 CYS A N 1
ATOM 846 C CA . CYS A 1 115 ? -25.403 6.859 6.848 1.00 83.69 115 CYS A CA 1
ATOM 847 C C . CYS A 1 115 ? -26.234 7.277 5.625 1.00 83.69 115 CYS A C 1
ATOM 849 O O . CYS A 1 115 ? -25.717 7.321 4.508 1.00 83.69 115 CYS A O 1
ATOM 851 N N . SER A 1 116 ? -27.487 7.696 5.836 1.00 82.81 116 SER A N 1
ATOM 852 C CA . SER A 1 116 ? -28.369 8.207 4.775 1.00 82.81 116 SER A CA 1
ATOM 853 C C . SER A 1 116 ? -27.814 9.468 4.117 1.00 82.81 116 SER A C 1
ATOM 855 O O . SER A 1 116 ? -27.852 9.601 2.895 1.00 82.81 116 SER A O 1
ATOM 857 N N . ALA A 1 117 ? -27.213 10.361 4.906 1.00 81.12 117 ALA A N 1
ATOM 858 C CA . ALA A 1 117 ? -26.511 11.536 4.396 1.00 81.12 117 ALA A CA 1
ATOM 859 C C . ALA A 1 117 ? -25.169 11.200 3.697 1.00 81.12 117 ALA A C 1
ATOM 861 O O . ALA A 1 117 ? -24.486 12.107 3.225 1.00 81.12 117 ALA A O 1
ATOM 862 N N . ARG A 1 118 ? -24.774 9.914 3.628 1.00 82.62 118 ARG A N 1
ATOM 863 C CA . ARG A 1 118 ? -23.491 9.406 3.095 1.00 82.62 118 ARG A CA 1
ATOM 864 C C . ARG A 1 118 ? -22.251 10.039 3.720 1.00 82.62 118 ARG A C 1
ATOM 866 O O . ARG A 1 118 ? -21.196 10.145 3.096 1.00 82.62 118 ARG A O 1
ATOM 873 N N . ILE A 1 119 ? -22.373 10.434 4.977 1.00 83.06 119 ILE A N 1
ATOM 874 C CA . ILE A 1 119 ? -21.293 11.056 5.729 1.00 83.06 119 ILE A CA 1
ATOM 875 C C . ILE A 1 119 ? -20.395 9.987 6.370 1.00 83.06 119 ILE A C 1
ATOM 877 O O . ILE A 1 119 ? -19.184 10.175 6.492 1.00 83.06 119 ILE A O 1
ATOM 881 N N . ILE A 1 120 ? -20.977 8.852 6.765 1.00 84.38 120 ILE A N 1
ATOM 882 C CA . ILE A 1 120 ? -20.269 7.697 7.327 1.00 84.38 120 ILE A CA 1
ATOM 883 C C . ILE A 1 120 ? -20.816 6.437 6.665 1.00 84.38 120 ILE A C 1
ATOM 885 O O . ILE A 1 120 ? -22.025 6.298 6.537 1.00 84.38 120 ILE A O 1
ATOM 889 N N . ASN A 1 121 ? -19.937 5.495 6.321 1.00 86.75 121 ASN A N 1
ATOM 890 C CA . ASN A 1 121 ? -20.313 4.153 5.877 1.00 86.75 121 ASN A CA 1
ATOM 891 C C . ASN A 1 121 ? -19.741 3.119 6.865 1.00 86.75 121 ASN A C 1
ATOM 893 O O . ASN A 1 121 ? -18.703 2.520 6.573 1.00 86.75 121 ASN A O 1
ATOM 897 N N . PRO A 1 122 ? -20.342 2.958 8.063 1.00 86.00 122 PRO A N 1
ATOM 898 C CA . PRO A 1 122 ? -19.820 2.043 9.072 1.00 86.00 122 PRO A CA 1
ATOM 899 C C . PRO A 1 122 ? -19.997 0.594 8.605 1.00 86.00 122 PRO A C 1
ATOM 901 O O . PRO A 1 122 ? -21.039 0.231 8.058 1.00 86.00 122 PRO A O 1
ATOM 904 N N . SER A 1 123 ? -18.988 -0.248 8.832 1.00 86.44 123 SER A N 1
ATOM 905 C CA . SER A 1 123 ? -19.013 -1.652 8.399 1.00 86.44 123 SER A CA 1
ATOM 906 C C . SER A 1 123 ? -18.651 -2.620 9.526 1.00 86.44 123 SER A C 1
ATOM 908 O O . SER A 1 123 ? -17.887 -2.297 10.438 1.00 86.44 123 SER A O 1
ATOM 910 N N . GLY A 1 124 ? -19.226 -3.827 9.486 1.00 88.00 124 GLY A N 1
ATOM 911 C CA . GLY A 1 124 ? -18.933 -4.898 10.442 1.00 88.00 124 GLY A CA 1
ATOM 912 C C . GLY A 1 124 ? -19.116 -4.466 11.902 1.00 88.00 124 GLY A C 1
ATOM 913 O O . GLY A 1 124 ? -20.222 -4.137 12.328 1.00 88.00 124 GLY A O 1
ATOM 914 N N . ARG A 1 125 ? -18.018 -4.467 12.671 1.00 84.06 125 ARG A N 1
ATOM 915 C CA . ARG A 1 125 ? -18.002 -4.066 14.090 1.00 84.06 125 ARG A CA 1
ATOM 916 C C . ARG A 1 125 ? -18.481 -2.626 14.290 1.00 84.06 125 ARG A C 1
ATOM 918 O O . ARG A 1 125 ? -19.185 -2.363 15.257 1.00 84.06 125 ARG A O 1
ATOM 925 N N . GLU A 1 126 ? -18.122 -1.713 13.392 1.00 86.06 126 GLU A N 1
ATOM 926 C CA . GLU A 1 126 ? -18.359 -0.274 13.553 1.00 86.06 126 GLU A CA 1
ATOM 927 C C . GLU A 1 126 ? -19.844 0.094 13.557 1.00 86.06 126 GLU A C 1
ATOM 929 O O . GLU A 1 126 ? -20.232 1.044 14.227 1.00 86.06 126 GLU A O 1
ATOM 934 N N . ALA A 1 127 ? -20.692 -0.692 12.888 1.00 84.06 127 ALA A N 1
ATOM 935 C CA . ALA A 1 127 ? -22.135 -0.454 12.838 1.00 84.06 127 ALA A CA 1
ATOM 936 C C . ALA A 1 127 ? -22.827 -0.586 14.208 1.00 84.06 127 ALA A C 1
ATOM 938 O O . ALA A 1 127 ? -23.930 -0.082 14.390 1.00 84.06 127 ALA A O 1
ATOM 939 N N . ARG A 1 128 ? -22.186 -1.267 15.167 1.00 82.56 128 ARG A N 1
ATOM 940 C CA . ARG A 1 128 ? -22.708 -1.483 16.526 1.00 82.56 128 ARG A CA 1
ATOM 941 C C . ARG A 1 128 ? -22.124 -0.514 17.551 1.00 82.56 128 ARG A C 1
ATOM 943 O O . ARG A 1 128 ? -22.536 -0.536 18.706 1.00 82.56 128 ARG A O 1
ATOM 950 N N . LEU A 1 129 ? -21.123 0.274 17.164 1.00 86.81 129 LEU A N 1
ATOM 951 C CA . LEU A 1 129 ? -20.399 1.127 18.097 1.00 86.81 129 LEU A CA 1
ATOM 952 C C . LEU A 1 129 ? -21.079 2.497 18.234 1.00 86.81 129 LEU A C 1
ATOM 954 O O . LEU A 1 129 ? -21.582 3.035 17.247 1.00 86.81 129 LEU A O 1
ATOM 958 N N . PRO A 1 130 ? -21.052 3.110 19.428 1.00 86.56 130 PRO A N 1
ATOM 959 C CA . PRO A 1 130 ? -21.552 4.464 19.631 1.00 86.56 130 PRO A CA 1
ATOM 960 C C . PRO A 1 130 ? -20.772 5.506 18.815 1.00 86.56 130 PRO A C 1
ATOM 962 O O . PRO A 1 130 ? -19.601 5.332 18.472 1.00 86.56 130 PRO A O 1
ATOM 965 N N . LEU A 1 131 ? -21.416 6.640 18.540 1.00 86.69 131 LEU A N 1
ATOM 966 C CA . LEU A 1 131 ? -20.802 7.766 17.838 1.00 86.69 131 LEU A CA 1
ATOM 967 C C . LEU A 1 131 ? -19.999 8.652 18.793 1.00 86.69 131 LEU A C 1
ATOM 969 O O . LEU A 1 131 ? -20.475 9.040 19.860 1.00 86.69 131 LEU A O 1
ATOM 973 N N . LYS A 1 132 ? -18.810 9.075 18.359 1.00 83.62 132 LYS A N 1
ATOM 974 C CA . LYS A 1 132 ? -18.034 10.138 19.001 1.00 83.62 132 LYS A CA 1
ATOM 975 C C . LYS A 1 132 ? -17.863 11.316 18.057 1.00 83.62 132 LYS A C 1
ATOM 977 O O . LYS A 1 132 ? -17.211 11.224 17.015 1.00 83.62 132 LYS A O 1
ATOM 982 N N . ARG A 1 133 ? -18.375 12.469 18.483 1.00 79.56 133 ARG A N 1
ATOM 983 C CA . ARG A 1 133 ? -18.162 13.748 17.805 1.00 79.56 133 ARG A CA 1
ATOM 984 C C . ARG A 1 133 ? -16.733 14.235 18.050 1.00 79.56 133 ARG A C 1
ATOM 986 O O . ARG A 1 133 ? -16.362 14.510 19.191 1.00 79.56 133 ARG A O 1
ATOM 993 N N . LYS A 1 134 ? -15.940 14.398 16.989 1.00 69.81 134 LYS A N 1
ATOM 994 C CA . LYS A 1 134 ? -14.710 15.200 17.046 1.00 69.81 134 LYS A CA 1
ATOM 995 C C . LYS A 1 134 ? -15.050 16.638 16.672 1.00 69.81 134 LYS A C 1
ATOM 997 O O . LYS A 1 134 ? -15.393 16.925 15.529 1.00 69.81 134 LYS A O 1
ATOM 1002 N N . SER A 1 135 ? -14.961 17.542 17.642 1.00 59.50 135 SER A N 1
ATOM 1003 C CA . SER A 1 135 ? -14.951 18.983 17.402 1.00 59.50 135 SER A CA 1
ATOM 1004 C C . SER A 1 135 ? -13.554 19.532 17.680 1.00 59.50 135 SER A C 1
ATOM 1006 O O . SER A 1 135 ? -12.921 19.189 18.678 1.00 59.50 135 SER A O 1
ATOM 1008 N N . ARG A 1 136 ? -13.076 20.430 16.816 1.00 51.16 136 ARG A N 1
ATOM 1009 C CA . ARG A 1 136 ? -12.204 21.515 17.276 1.00 51.16 136 ARG A CA 1
ATOM 1010 C C . ARG A 1 136 ? -13.148 22.459 18.023 1.00 51.16 136 ARG A C 1
ATOM 1012 O O . ARG A 1 136 ? -14.187 22.799 17.469 1.00 51.16 136 ARG A O 1
ATOM 1019 N N . ALA A 1 137 ? -12.886 22.720 19.301 1.00 39.34 137 ALA A N 1
ATOM 1020 C CA . ALA A 1 137 ? -13.846 23.294 20.245 1.00 39.34 137 ALA A CA 1
ATOM 1021 C C . ALA A 1 137 ? -14.697 24.439 19.656 1.00 39.34 137 ALA A C 1
ATOM 1023 O O . ALA A 1 137 ? -14.215 25.550 19.479 1.00 39.34 137 ALA A O 1
ATOM 1024 N N . VAL A 1 138 ? -15.980 24.163 19.410 1.00 39.47 138 VAL A N 1
ATOM 1025 C CA . VAL A 1 138 ? -17.040 25.168 19.286 1.00 39.47 138 VAL A CA 1
ATOM 1026 C C . VAL A 1 138 ? -18.263 24.579 19.993 1.00 39.47 138 VAL A C 1
ATOM 1028 O O . VAL A 1 138 ? -18.720 23.502 19.617 1.00 39.47 138 VAL A O 1
ATOM 1031 N N . LYS A 1 139 ? -18.665 25.242 21.090 1.00 31.91 139 LYS A N 1
ATOM 1032 C CA . LYS A 1 139 ? -19.800 25.015 22.017 1.00 31.91 139 LYS A CA 1
ATOM 1033 C C . LYS A 1 139 ? -20.421 23.600 22.054 1.00 31.91 139 LYS A C 1
ATOM 1035 O O . LYS A 1 139 ? -21.070 23.149 21.113 1.00 31.91 139 LYS A O 1
ATOM 1040 N N . LYS A 1 140 ? -20.282 22.933 23.211 1.00 28.98 140 LYS A N 1
ATOM 1041 C CA . LYS A 1 140 ? -20.952 21.664 23.554 1.00 28.98 140 LYS A CA 1
ATOM 1042 C C . LYS A 1 140 ? -22.473 21.795 23.347 1.00 28.98 140 LYS A C 1
ATOM 1044 O O . LYS A 1 140 ? -23.099 22.630 23.986 1.00 28.98 140 LYS A O 1
ATOM 1049 N N . LYS A 1 141 ? -23.051 20.949 22.491 1.00 39.81 141 LYS A N 1
ATOM 1050 C CA . LYS A 1 141 ? -24.464 20.545 22.555 1.00 39.81 141 LYS A CA 1
ATOM 1051 C C . LYS A 1 141 ? -24.482 19.044 22.841 1.00 39.81 141 LYS A C 1
ATOM 1053 O O . LYS A 1 141 ? -23.709 18.301 22.232 1.00 39.81 141 LYS A O 1
ATOM 1058 N N . GLU A 1 142 ? -25.286 18.644 23.817 1.00 31.81 142 GLU A N 1
ATOM 1059 C CA . GLU A 1 142 ? -25.413 17.271 24.305 1.00 31.81 142 GLU A CA 1
ATOM 1060 C C . GLU A 1 142 ? -26.008 16.369 23.218 1.00 31.81 142 GLU A C 1
ATOM 1062 O O . GLU A 1 142 ? -27.044 16.690 22.644 1.00 31.81 142 GLU A O 1
ATOM 1067 N N . ALA A 1 143 ? -25.350 15.248 22.921 1.00 41.53 143 ALA A N 1
ATOM 1068 C CA . ALA A 1 143 ? -25.917 14.186 22.098 1.00 41.53 143 ALA A CA 1
ATOM 1069 C C . ALA A 1 143 ? -26.322 13.046 23.037 1.00 41.53 143 ALA A C 1
ATOM 1071 O O . ALA A 1 143 ? -25.457 12.386 23.615 1.00 41.53 143 ALA A O 1
ATOM 1072 N N . LYS A 1 144 ? -27.630 12.849 23.228 1.00 35.03 144 LYS A N 1
ATOM 1073 C CA . LYS A 1 144 ? -28.180 11.688 23.935 1.00 35.03 144 LYS A CA 1
ATOM 1074 C C . LYS A 1 144 ? -28.187 10.507 22.966 1.00 35.03 144 LYS A C 1
ATOM 1076 O O . LYS A 1 144 ? -28.894 10.539 21.966 1.00 35.03 144 LYS A O 1
ATOM 1081 N N . ALA A 1 145 ? -27.386 9.482 23.242 1.00 36.25 145 ALA A N 1
ATOM 1082 C CA . ALA A 1 145 ? -27.487 8.205 22.545 1.00 36.25 145 ALA A CA 1
ATOM 1083 C C . ALA A 1 145 ? -28.609 7.394 23.209 1.00 36.25 145 ALA A C 1
ATOM 1085 O O . ALA A 1 145 ? -28.442 6.909 24.327 1.00 36.25 145 ALA A O 1
ATOM 1086 N N . GLY A 1 146 ? -29.767 7.321 22.552 1.00 29.73 146 GLY A N 1
ATOM 1087 C CA . GLY A 1 146 ? -30.866 6.447 22.951 1.00 29.73 146 GLY A CA 1
ATOM 1088 C C . GLY A 1 146 ? -30.530 4.995 22.626 1.00 29.73 146 GLY A C 1
ATOM 1089 O O . GLY A 1 146 ? -30.218 4.673 21.481 1.00 29.73 146 GLY A O 1
ATOM 1090 N N . ALA A 1 147 ? -30.569 4.144 23.647 1.00 29.89 147 ALA A N 1
ATOM 1091 C CA . ALA A 1 147 ? -30.664 2.703 23.499 1.00 29.89 147 ALA A CA 1
ATOM 1092 C C . ALA A 1 147 ? -32.149 2.328 23.406 1.00 29.89 147 ALA A C 1
ATOM 1094 O O . ALA A 1 147 ? -32.926 2.685 24.294 1.00 29.89 147 ALA A O 1
ATOM 1095 N N . SER A 1 148 ? -32.511 1.613 22.345 1.00 30.03 148 SER A N 1
ATOM 1096 C CA . SER A 1 148 ? -33.703 0.766 22.240 1.00 30.03 148 SER A CA 1
ATOM 1097 C C . SER A 1 148 ? -33.415 -0.324 21.222 1.00 30.03 148 SER A C 1
ATOM 1099 O O . SER A 1 148 ? -33.005 0.067 20.103 1.00 30.03 148 SER A O 1
#

Sequence (148 aa):
MATAAEWPEESMGERLRLHNLSPQPGSRKARNRKGRGYGAGQGGSAGFGMRGQKSRSGSGMRPGFEGGQTPLYRRLPKLKGIAGGMGAGLPDYVIFNVGPVPLPPDMEVSLQTLCSARIINPSGREARLPLKRKSRAVKKKEAKAGAS

InterPro domains:
  IPR005749 Large ribosomal subunit protein uL15, bacteria [PTHR12934] (14-126)
  IPR005749 Large ribosomal subunit protein uL15, bacteria [TIGR01071] (17-122)
  IPR030878 Large ribosomal subunit protein uL15 [MF_01341] (18-148)
  IPR036227 Large ribosomal subunit protein uL15/eL18 superfamily [SSF52080] (19-122)

pLDDT: mean 78.83, std 18.07, range [28.98, 95.25]

Solvent-accessible surface area (backbone atoms only — not comparable to full-atom values): 10574 Å² total; per-residue (Å²): 141,81,84,77,83,81,75,80,86,70,75,86,67,88,71,91,42,88,89,72,69,72,79,63,90,80,75,73,75,86,80,87,68,65,58,58,49,64,91,65,74,28,17,87,54,48,78,53,57,85,80,55,75,86,52,51,90,75,86,69,81,62,91,79,66,62,88,82,54,85,29,68,84,71,72,48,81,71,59,70,52,65,69,70,71,45,77,80,90,69,84,75,51,38,81,44,72,66,83,89,57,93,70,65,94,86,62,75,92,43,74,66,52,36,38,76,70,66,75,44,85,68,56,82,74,46,64,76,36,52,82,39,80,53,70,82,94,71,81,94,73,88,81,84,84,82,87,129

Organism: Auxenochlorella protothecoides (NCBI:txid3075)

Secondary structure (DSSP, 8-state):
-----------------GGG--PPTTSS-PPP-SSS-GGGSS-TTTTS-SSSGGGSSS--PPTT-BTTBPPHHHHSPPPHHHHTTPPP---SSEEEESSSS---TT----HHHHHHTTS----GGGGGSPEEEE-SSS----------

Radius of gyration: 31.85 Å; Cα contacts (8 Å, |Δi|>4): 83; chains: 1; bounding box: 65×44×91 Å

Foldseek 3Di:
DDDDDDDDPPDPDPDDDPVPDDDDPPPDDDDQDAQPDVVSPRHDQNPQDDDDQSSDDDDGDDPQDPPPPDGPVRVDDDDPCVVVVHDDDDDQEDEAEPPPDDDDPPDQDDPVVCVVVVRDDQDDPHSPHHHDYDDPDDDDDDRDDDDD

Nearest PDB structures (foldseek):
  5mlc-assembly1_N  TM=8.663E-01  e=5.033E-11  Spinacia oleracea
  5h1s-assembly1_N  TM=8.130E-01  e=1.305E-11  Spinacia oleracea
  7p7r-assembly1_O  TM=8.267E-01  e=2.839E-07  Enterococcus faecalis V583
  5wfs-assembly1_L  TM=7.002E-01  e=1.894E-07  Escherichia coli
  7asm-assembly1_J  TM=7.693E-01  e=3.447E-06  Staphylococcus aureus

Mean predicted aligned error: 13.93 Å